Protein AF-A0A174ERP1-F1 (afdb_monomer_lite)

Radius of gyration: 17.18 Å; chains: 1; bounding box: 27×44×36 Å

Organism: NCBI:txid74426

Secondary structure (DSSP, 8-state):
-PPPPPTT--------HHHHHHHHHHHHHHHHHHHHHHHHHT---HHHHHHH-SHHHIIIIIIHHHHHT--

Sequence (71 aa):
MGKVLSKGVVRRRKTSMTDYRLEQVADYLCTIELALVKYEAKEDGETYNKFFGGIGSFKRNWFKQARSKRI

Foldseek 3Di:
DDDDDPPPDDDDDPDDPVRVVVVVLVVLLVVLVVLLVCLVVVVNPPVSCVPQNHPVSSVPPPVVVSVVPPD

Structure (mmCIF, N/CA/C/O backbone):
data_AF-A0A174ERP1-F1
#
_entry.id   AF-A0A174ERP1-F1
#
loop_
_atom_site.group_PDB
_atom_site.id
_atom_site.type_symbol
_atom_site.label_atom_id
_atom_site.label_alt_id
_atom_site.label_comp_id
_atom_site.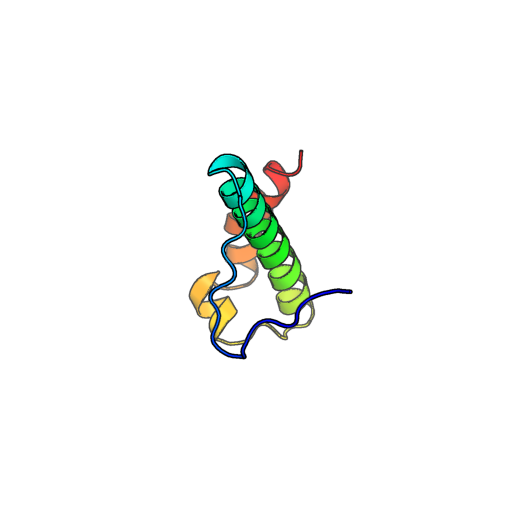label_asym_id
_atom_site.label_entity_id
_atom_site.label_seq_id
_atom_site.pdbx_PDB_ins_code
_atom_site.Cartn_x
_atom_site.Cartn_y
_atom_site.Cartn_z
_atom_site.occupancy
_atom_site.B_iso_or_equiv
_atom_site.auth_seq_id
_atom_site.auth_comp_id
_atom_site.auth_asym_id
_atom_site.auth_atom_id
_atom_site.pdbx_PDB_model_num
ATOM 1 N N . MET A 1 1 ? 4.935 -35.490 -23.157 1.00 37.47 1 MET A N 1
ATOM 2 C CA . MET A 1 1 ? 5.234 -36.030 -21.810 1.00 37.47 1 MET A CA 1
ATOM 3 C C . MET A 1 1 ? 6.071 -35.024 -21.031 1.00 37.47 1 MET A C 1
ATOM 5 O O . MET A 1 1 ? 7.200 -34.759 -21.426 1.00 37.47 1 MET A O 1
ATOM 9 N N . GLY A 1 2 ? 5.514 -34.409 -19.983 1.00 51.59 2 GLY A N 1
ATOM 10 C CA . GLY A 1 2 ? 6.237 -33.443 -19.149 1.00 51.59 2 GLY A CA 1
ATOM 11 C C . GLY A 1 2 ? 7.163 -34.160 -18.170 1.00 51.59 2 GLY A C 1
ATOM 12 O O . GLY A 1 2 ? 6.693 -34.928 -17.336 1.00 51.59 2 GLY A O 1
ATOM 13 N N . LYS A 1 3 ? 8.477 -33.942 -18.282 1.00 63.75 3 LYS A N 1
ATOM 14 C CA . LYS A 1 3 ? 9.452 -34.473 -17.319 1.00 63.75 3 LYS A CA 1
ATOM 15 C C . LYS A 1 3 ? 9.238 -33.792 -15.961 1.00 63.75 3 LYS A C 1
ATOM 17 O O . LYS A 1 3 ? 9.236 -32.565 -15.887 1.00 63.75 3 LYS A O 1
ATOM 22 N N . VAL A 1 4 ? 9.062 -34.585 -14.906 1.00 71.75 4 VAL A N 1
ATOM 23 C CA . VAL A 1 4 ? 8.977 -34.106 -13.518 1.00 71.75 4 VAL A CA 1
ATOM 24 C C . VAL A 1 4 ? 10.384 -33.786 -13.014 1.00 71.75 4 VAL A C 1
ATOM 26 O O . VAL A 1 4 ? 11.294 -34.605 -13.128 1.00 71.75 4 VAL A O 1
ATOM 29 N N . LEU A 1 5 ? 10.567 -32.576 -12.483 1.00 70.62 5 LEU A N 1
ATOM 30 C CA . LEU A 1 5 ? 11.818 -32.139 -11.862 1.00 70.62 5 LEU A CA 1
ATOM 31 C C . LE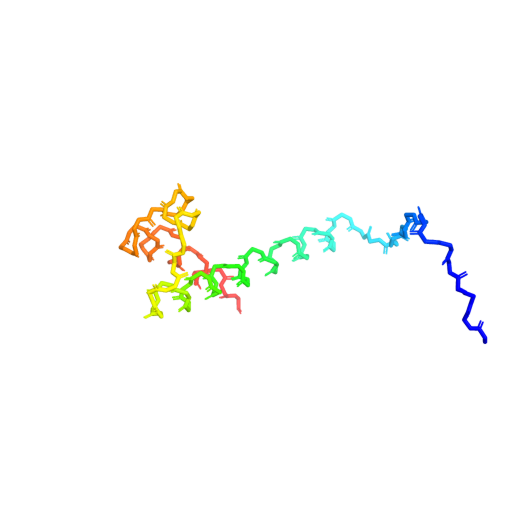U A 1 5 ? 11.895 -32.665 -10.420 1.00 70.62 5 LEU A C 1
ATOM 33 O O . LEU A 1 5 ? 10.872 -32.777 -9.744 1.00 70.62 5 LEU A O 1
ATOM 37 N N . SER A 1 6 ? 13.099 -32.995 -9.943 1.00 77.25 6 SER A N 1
ATOM 38 C CA . SER A 1 6 ? 13.297 -33.463 -8.566 1.00 77.25 6 SER A CA 1
ATOM 39 C C . SER A 1 6 ? 12.999 -32.350 -7.548 1.00 77.25 6 SER A C 1
ATOM 41 O O . SER A 1 6 ? 13.126 -31.163 -7.852 1.00 77.25 6 SER A O 1
ATOM 43 N N . LYS A 1 7 ? 12.597 -32.731 -6.325 1.00 74.75 7 LYS A N 1
ATOM 44 C CA . LYS A 1 7 ? 12.033 -31.839 -5.285 1.00 74.75 7 LYS A CA 1
ATOM 45 C C . LYS A 1 7 ? 12.912 -30.639 -4.874 1.00 74.75 7 LYS A C 1
ATOM 47 O O . LYS A 1 7 ? 12.399 -29.729 -4.237 1.00 74.75 7 LYS A O 1
ATOM 52 N N . GLY A 1 8 ? 14.199 -30.623 -5.230 1.00 68.56 8 GLY A N 1
ATOM 53 C CA . GLY A 1 8 ? 15.145 -29.542 -4.916 1.00 68.56 8 GLY A CA 1
ATOM 54 C C . GLY A 1 8 ? 15.655 -28.755 -6.128 1.00 68.56 8 GLY A C 1
ATOM 55 O O . GLY A 1 8 ? 16.595 -27.975 -5.993 1.00 68.56 8 GLY A O 1
ATOM 56 N N . VAL A 1 9 ? 15.101 -28.968 -7.326 1.00 72.00 9 VAL A N 1
ATOM 57 C CA . VAL A 1 9 ? 15.590 -28.285 -8.532 1.00 72.00 9 VAL A CA 1
ATOM 58 C C . VAL A 1 9 ? 15.145 -26.828 -8.542 1.00 72.00 9 VAL A C 1
ATOM 60 O O . VAL A 1 9 ? 13.962 -26.515 -8.680 1.00 72.00 9 VAL A O 1
ATOM 63 N N . VAL A 1 10 ? 16.128 -25.927 -8.477 1.00 70.69 10 VAL A N 1
ATOM 64 C CA . VAL A 1 10 ? 15.936 -24.501 -8.746 1.00 70.69 10 VAL A CA 1
ATOM 65 C C . VAL A 1 10 ? 15.503 -24.343 -10.201 1.00 70.69 10 VAL A C 1
ATOM 67 O O . VAL A 1 10 ? 16.291 -24.480 -11.139 1.00 70.69 10 VAL A O 1
ATOM 70 N N . ARG A 1 11 ? 14.218 -24.053 -10.399 1.00 70.56 11 ARG A N 1
ATOM 71 C CA . ARG A 1 11 ? 13.650 -23.798 -11.720 1.00 70.56 11 ARG A CA 1
ATOM 72 C C . ARG A 1 11 ? 14.058 -22.400 -12.179 1.00 70.56 11 ARG A C 1
ATOM 74 O O . ARG A 1 11 ? 13.426 -21.411 -11.823 1.00 70.56 11 ARG A O 1
ATOM 81 N N . ARG A 1 12 ? 15.100 -22.314 -13.007 1.00 62.31 12 ARG A N 1
ATOM 82 C CA . ARG A 1 12 ? 15.461 -21.057 -13.672 1.00 62.31 12 ARG A CA 1
ATOM 83 C C . ARG A 1 12 ? 14.451 -20.755 -14.777 1.00 62.31 12 ARG A C 1
ATOM 85 O O . ARG A 1 12 ? 14.424 -21.433 -15.802 1.00 62.31 12 ARG A O 1
ATOM 92 N N . ARG A 1 13 ? 13.604 -19.746 -14.571 1.00 67.38 13 ARG A N 1
ATOM 93 C CA . ARG A 1 13 ? 12.834 -19.142 -15.666 1.00 67.38 13 ARG A CA 1
ATOM 94 C C . ARG A 1 13 ? 13.782 -18.269 -16.487 1.00 67.38 13 ARG A C 1
ATOM 96 O O . ARG A 1 13 ? 14.530 -17.480 -15.916 1.00 67.38 13 ARG A O 1
ATOM 103 N N . LYS A 1 14 ? 13.753 -18.404 -17.817 1.00 65.94 14 LYS A N 1
ATOM 104 C CA . LYS A 1 14 ? 14.288 -17.369 -18.712 1.00 65.94 14 LYS A CA 1
ATOM 105 C C . LYS A 1 14 ? 13.360 -16.164 -18.573 1.00 65.94 14 LYS A C 1
ATOM 107 O O . LYS A 1 14 ? 12.327 -16.121 -19.225 1.00 65.94 14 LYS A O 1
ATOM 112 N N . THR A 1 15 ? 13.691 -15.269 -17.656 1.00 68.50 15 THR A N 1
ATOM 113 C CA . THR A 1 15 ? 13.002 -13.996 -17.459 1.00 68.50 15 THR A CA 1
ATOM 114 C C . THR A 1 15 ? 14.007 -12.898 -17.769 1.00 68.50 15 THR A C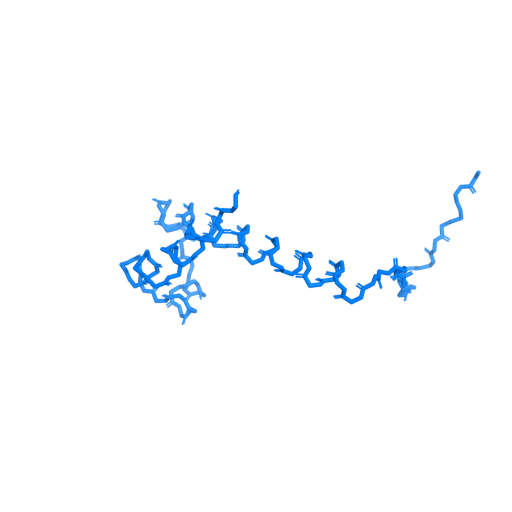 1
ATOM 116 O O . THR A 1 15 ? 15.181 -13.021 -17.399 1.00 68.50 15 THR A O 1
ATOM 119 N N . SER A 1 16 ? 13.604 -11.873 -18.515 1.00 81.81 16 SER A N 1
ATOM 120 C CA . SER A 1 16 ? 14.459 -10.699 -18.647 1.00 81.81 16 SER A CA 1
ATOM 121 C C . SER A 1 16 ? 14.462 -9.932 -17.320 1.00 81.81 16 SER A C 1
ATOM 123 O O . SER A 1 16 ? 13.571 -10.082 -16.482 1.00 81.81 16 SER A O 1
ATOM 125 N N . MET A 1 17 ? 15.460 -9.077 -17.103 1.00 82.62 17 MET A N 1
ATOM 126 C CA . MET A 1 17 ? 15.464 -8.201 -15.923 1.00 82.62 17 MET A CA 1
ATOM 127 C C . MET A 1 17 ? 14.300 -7.218 -15.893 1.00 82.62 17 MET A C 1
ATOM 129 O O . MET A 1 17 ? 13.894 -6.786 -14.815 1.00 82.62 17 MET A O 1
ATOM 133 N N . THR A 1 18 ? 13.725 -6.919 -17.052 1.00 86.69 18 THR A N 1
ATOM 134 C CA . THR A 1 18 ? 12.514 -6.114 -17.168 1.00 86.69 18 THR A CA 1
ATOM 135 C C . THR A 1 18 ? 11.296 -6.879 -16.659 1.00 86.69 18 THR A C 1
ATOM 137 O O . THR A 1 18 ? 10.560 -6.353 -15.829 1.00 86.69 18 THR A O 1
ATOM 140 N N . ASP A 1 19 ? 11.132 -8.132 -17.083 1.00 86.38 19 ASP A N 1
ATOM 141 C CA . ASP A 1 19 ? 10.000 -8.977 -16.687 1.00 86.38 19 ASP A CA 1
ATOM 142 C C . ASP A 1 19 ? 10.000 -9.236 -15.179 1.00 86.38 19 ASP A C 1
ATOM 144 O O . ASP A 1 19 ? 8.976 -9.081 -14.523 1.00 86.38 19 ASP A O 1
ATOM 148 N N . TYR A 1 20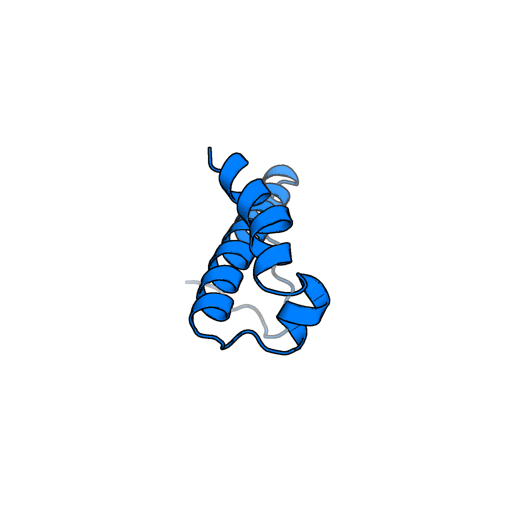 ? 11.168 -9.526 -14.600 1.00 86.56 20 TYR A N 1
ATOM 149 C CA . TYR A 1 20 ? 11.295 -9.707 -13.154 1.00 86.56 20 TYR A CA 1
ATOM 150 C C . TYR A 1 20 ? 10.890 -8.453 -12.366 1.00 86.56 20 TYR A C 1
ATOM 152 O O . TYR A 1 20 ? 10.199 -8.538 -11.354 1.00 86.56 20 TYR A O 1
ATOM 160 N N . ARG A 1 21 ? 11.290 -7.263 -12.830 1.00 89.06 21 ARG A N 1
ATOM 161 C CA . ARG A 1 21 ? 10.892 -6.002 -12.186 1.00 89.06 21 ARG A CA 1
ATOM 162 C C . ARG A 1 21 ? 9.394 -5.747 -12.320 1.00 89.06 21 ARG A C 1
ATOM 164 O O . ARG A 1 21 ? 8.793 -5.245 -11.378 1.00 89.06 21 ARG A O 1
ATOM 171 N N . LEU A 1 22 ? 8.796 -6.090 -13.460 1.00 89.50 22 LEU A N 1
ATOM 172 C CA . LEU A 1 22 ? 7.348 -5.997 -13.652 1.00 89.50 22 LEU A CA 1
ATOM 173 C C . LEU A 1 22 ? 6.599 -6.944 -12.709 1.00 89.50 22 LEU A C 1
ATOM 175 O O . LEU A 1 22 ? 5.645 -6.508 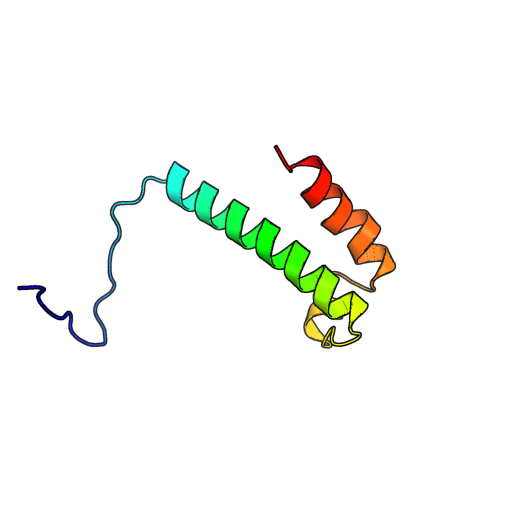-12.070 1.00 89.50 22 LEU A O 1
ATOM 179 N N . GLU A 1 23 ? 7.068 -8.187 -12.555 1.00 89.56 23 GLU A N 1
ATOM 180 C CA . GLU A 1 23 ? 6.535 -9.138 -11.569 1.00 89.56 23 GLU A CA 1
ATOM 181 C C . GLU A 1 23 ? 6.617 -8.553 -10.146 1.00 89.56 23 GLU A C 1
ATOM 183 O O . GLU A 1 23 ? 5.614 -8.519 -9.439 1.00 89.56 23 GLU A O 1
ATOM 188 N N . GLN A 1 24 ? 7.758 -7.974 -9.753 1.00 91.06 24 GLN A N 1
ATOM 189 C CA . GLN A 1 24 ? 7.908 -7.333 -8.439 1.00 91.06 24 GLN A CA 1
ATOM 190 C C . GLN A 1 24 ? 6.968 -6.137 -8.231 1.00 91.06 24 GLN A C 1
ATOM 192 O O . GLN A 1 24 ? 6.443 -5.943 -7.134 1.00 91.06 24 GLN A O 1
ATOM 197 N N . VAL A 1 25 ? 6.758 -5.314 -9.263 1.00 91.69 25 VAL A N 1
ATOM 198 C CA . VAL A 1 25 ? 5.814 -4.189 -9.196 1.00 91.69 25 VAL A CA 1
ATOM 199 C C . VAL A 1 25 ? 4.383 -4.703 -9.042 1.00 91.69 25 VAL A C 1
ATOM 201 O O . VAL A 1 25 ? 3.632 -4.152 -8.236 1.00 91.69 25 VAL A O 1
ATOM 204 N N . ALA A 1 26 ? 4.014 -5.762 -9.764 1.00 91.19 26 ALA A N 1
ATOM 205 C CA . ALA A 1 26 ? 2.703 -6.390 -9.642 1.00 91.19 26 ALA A CA 1
ATOM 206 C C . ALA A 1 26 ? 2.482 -6.964 -8.232 1.00 91.19 26 ALA A C 1
ATOM 208 O O . ALA A 1 26 ? 1.466 -6.663 -7.603 1.00 91.19 26 ALA A O 1
ATOM 209 N N . ASP A 1 27 ? 3.460 -7.702 -7.699 1.00 93.12 27 ASP A N 1
ATOM 210 C CA . ASP A 1 27 ? 3.413 -8.262 -6.344 1.00 93.12 27 ASP A CA 1
ATOM 211 C C . ASP A 1 27 ? 3.296 -7.167 -5.278 1.00 93.12 27 ASP A C 1
ATOM 213 O O . ASP A 1 27 ? 2.521 -7.290 -4.325 1.00 93.12 27 ASP A O 1
ATOM 217 N N . TYR A 1 28 ? 4.026 -6.061 -5.448 1.00 91.44 28 TYR A N 1
ATOM 218 C CA . TYR A 1 28 ? 3.939 -4.913 -4.552 1.00 91.44 28 TYR A CA 1
ATOM 219 C C . TYR A 1 28 ? 2.535 -4.297 -4.553 1.00 91.44 28 TYR A C 1
ATOM 221 O O . TYR A 1 28 ? 1.950 -4.114 -3.485 1.00 91.44 28 TYR A O 1
ATOM 229 N N . LEU A 1 29 ? 1.969 -4.006 -5.730 1.00 91.38 29 LEU A N 1
ATOM 230 C CA . LEU A 1 29 ? 0.624 -3.429 -5.837 1.00 91.38 29 LEU A CA 1
ATOM 231 C C . LEU A 1 29 ? -0.433 -4.360 -5.227 1.00 91.38 29 LEU A C 1
ATOM 233 O O . LEU A 1 29 ? -1.238 -3.908 -4.414 1.00 91.38 29 LEU A O 1
ATOM 237 N N . CYS A 1 30 ? -0.357 -5.657 -5.532 1.00 92.69 30 CYS A N 1
ATOM 238 C CA . CYS A 1 30 ? -1.245 -6.676 -4.973 1.00 92.69 30 CYS A CA 1
ATOM 239 C C . CYS A 1 30 ? -1.131 -6.752 -3.439 1.00 92.69 30 CYS A C 1
ATOM 241 O O . CYS A 1 30 ? -2.132 -6.833 -2.728 1.00 92.69 30 CYS A O 1
ATOM 243 N N . THR A 1 31 ? 0.085 -6.634 -2.898 1.00 92.25 31 THR A N 1
ATOM 244 C CA . THR A 1 31 ? 0.317 -6.612 -1.446 1.00 92.25 31 THR A CA 1
ATOM 245 C C . THR A 1 31 ? -0.326 -5.395 -0.781 1.00 92.25 31 THR A C 1
ATOM 247 O O . THR A 1 31 ? -0.899 -5.525 0.302 1.00 92.25 31 THR A O 1
ATOM 250 N N . ILE A 1 32 ? -0.262 -4.217 -1.410 1.00 92.81 32 ILE A N 1
ATOM 251 C CA . ILE A 1 32 ? -0.911 -3.003 -0.894 1.00 92.81 32 ILE A CA 1
ATOM 252 C C . ILE A 1 32 ? -2.439 -3.146 -0.913 1.00 92.81 32 ILE A C 1
ATOM 254 O O . ILE A 1 32 ? -3.098 -2.759 0.050 1.00 92.81 32 ILE A O 1
ATOM 258 N N . GLU A 1 33 ? -3.015 -3.725 -1.965 1.00 91.75 33 GLU A N 1
ATOM 259 C CA . GLU A 1 33 ? -4.459 -3.984 -2.031 1.00 91.75 33 GLU A CA 1
ATOM 260 C C . GLU A 1 33 ? -4.901 -4.986 -0.959 1.00 91.75 33 GLU A C 1
ATOM 262 O O . GLU A 1 33 ? -5.859 -4.733 -0.228 1.00 91.75 33 GLU A O 1
ATOM 267 N N . LEU A 1 34 ? -4.149 -6.075 -0.782 1.00 92.38 34 LEU A N 1
ATOM 268 C CA . LEU A 1 34 ? -4.407 -7.054 0.272 1.00 92.38 34 LEU A CA 1
ATOM 269 C C . LEU A 1 34 ? -4.288 -6.437 1.672 1.00 92.38 34 LEU A C 1
ATOM 271 O O . LEU A 1 34 ? -5.093 -6.741 2.552 1.00 92.38 34 LEU A O 1
ATOM 275 N N . ALA A 1 35 ? -3.298 -5.568 1.892 1.00 91.81 35 ALA A N 1
ATOM 276 C CA . ALA A 1 35 ? -3.143 -4.854 3.154 1.00 91.81 35 ALA A CA 1
ATOM 277 C C . ALA A 1 35 ? -4.381 -4.002 3.458 1.00 91.81 35 ALA A C 1
ATOM 279 O O . ALA A 1 35 ? -4.868 -4.033 4.585 1.00 91.81 35 ALA A O 1
ATOM 280 N N . LEU A 1 36 ? -4.928 -3.296 2.461 1.00 91.81 36 LEU A N 1
ATOM 281 C CA . LEU A 1 36 ? -6.146 -2.506 2.633 1.00 91.81 36 LEU A CA 1
ATOM 282 C C . LEU A 1 36 ? -7.323 -3.372 3.097 1.00 91.81 36 LEU A C 1
ATOM 284 O O . LEU A 1 36 ? -7.967 -3.014 4.080 1.00 91.81 36 LEU A O 1
ATOM 288 N N . VAL A 1 37 ? -7.554 -4.516 2.446 1.00 92.44 37 VAL A N 1
ATOM 289 C CA . VAL A 1 37 ? -8.630 -5.449 2.824 1.00 92.44 37 VAL A CA 1
ATOM 290 C C . VAL A 1 37 ? -8.462 -5.923 4.269 1.00 92.44 37 VAL A C 1
ATOM 292 O O . VAL A 1 37 ? -9.423 -5.921 5.035 1.00 92.44 37 VAL A O 1
ATOM 295 N N . LYS A 1 38 ? -7.234 -6.260 4.680 1.00 91.31 38 LYS A N 1
ATOM 296 C CA . LYS A 1 38 ? -6.949 -6.686 6.060 1.00 91.31 38 LYS A CA 1
ATOM 297 C C . LYS A 1 38 ? -7.182 -5.582 7.085 1.00 91.31 38 LYS A C 1
ATOM 299 O O . LYS A 1 38 ? -7.789 -5.842 8.119 1.00 91.31 38 LYS A O 1
ATOM 304 N N . TYR A 1 39 ? -6.751 -4.356 6.790 1.00 89.94 39 TYR A N 1
ATOM 305 C CA . TYR A 1 39 ? -7.014 -3.196 7.643 1.00 89.94 39 TYR A CA 1
ATOM 306 C C . TYR A 1 39 ? -8.515 -2.905 7.780 1.00 89.94 39 TYR A C 1
ATOM 308 O O . TYR A 1 39 ? -8.971 -2.512 8.851 1.00 89.94 39 TYR A O 1
ATOM 316 N N . GLU A 1 40 ? -9.297 -3.087 6.714 1.00 88.81 40 GLU A N 1
ATOM 317 C CA . GLU A 1 40 ? -10.754 -2.900 6.745 1.00 88.81 40 GLU A CA 1
ATOM 318 C C . GLU A 1 40 ? -11.466 -4.006 7.531 1.00 88.81 40 GLU A C 1
ATOM 320 O O . GLU A 1 40 ? -12.399 -3.718 8.281 1.00 88.81 40 GLU A O 1
ATOM 325 N N . ALA A 1 41 ? -10.974 -5.243 7.440 1.00 90.56 41 ALA A N 1
ATOM 326 C CA . ALA A 1 41 ? -11.450 -6.374 8.232 1.00 90.56 41 ALA A CA 1
ATOM 327 C C . ALA A 1 41 ? -10.980 -6.346 9.703 1.00 90.56 41 ALA A C 1
ATOM 329 O O . ALA A 1 41 ? -11.437 -7.165 10.497 1.00 90.56 41 ALA A O 1
ATOM 330 N N . LYS A 1 42 ? -10.088 -5.414 10.086 1.00 84.81 42 LYS A N 1
ATOM 331 C CA . LYS A 1 42 ? -9.363 -5.411 11.377 1.00 84.81 42 LYS A CA 1
ATOM 332 C C . LYS A 1 42 ? -8.592 -6.712 11.640 1.00 84.81 42 LYS A C 1
ATOM 334 O O . LYS A 1 42 ? -8.366 -7.106 12.782 1.00 84.81 42 LYS A O 1
ATOM 339 N N . GLU A 1 43 ? -8.195 -7.377 10.562 1.00 86.06 43 GLU A N 1
ATOM 340 C CA . GLU A 1 43 ? -7.318 -8.548 10.554 1.00 86.06 43 GLU A CA 1
ATOM 341 C C . GLU A 1 43 ? -5.868 -8.135 10.250 1.00 86.06 43 GLU A C 1
ATOM 343 O O . GLU A 1 43 ? -5.017 -8.955 9.883 1.00 86.06 43 GLU A O 1
ATOM 348 N N . ASP A 1 44 ? -5.563 -6.841 10.373 1.00 73.81 44 ASP A N 1
ATOM 349 C CA . ASP A 1 44 ? -4.210 -6.325 10.327 1.00 73.81 44 ASP A CA 1
ATOM 350 C C . ASP A 1 44 ? -3.436 -6.828 11.549 1.00 73.81 44 ASP A C 1
ATOM 352 O O . ASP A 1 44 ? -3.447 -6.261 12.639 1.00 73.81 44 ASP A O 1
ATOM 356 N N . GLY A 1 45 ? -2.749 -7.954 11.359 1.00 77.88 45 GLY A N 1
ATOM 357 C CA . GLY A 1 45 ? -1.824 -8.474 12.356 1.00 77.88 45 GLY A CA 1
ATOM 358 C C . GLY A 1 45 ? -0.731 -7.456 12.700 1.00 77.88 45 GLY A C 1
ATOM 359 O O . GLY A 1 45 ? -0.447 -6.521 11.944 1.00 77.88 45 GLY A O 1
ATOM 360 N N . GLU A 1 46 ? -0.047 -7.685 13.821 1.00 84.12 46 GLU A N 1
ATOM 361 C CA . GLU A 1 46 ? 1.022 -6.816 14.335 1.00 84.12 46 GLU A CA 1
ATOM 362 C C . GLU A 1 46 ? 2.101 -6.495 13.276 1.00 84.12 46 GLU A C 1
ATOM 364 O O . GLU A 1 46 ? 2.677 -5.409 13.259 1.00 84.12 46 GLU A O 1
ATOM 369 N N . THR A 1 47 ? 2.334 -7.416 12.336 1.00 85.94 47 THR A N 1
ATOM 370 C CA . THR A 1 47 ? 3.252 -7.252 11.202 1.00 85.94 47 THR A CA 1
ATOM 371 C C . THR A 1 47 ? 2.875 -6.098 10.273 1.00 85.94 47 THR A C 1
ATOM 373 O O . THR A 1 47 ? 3.754 -5.331 9.883 1.00 85.94 47 THR A O 1
ATOM 376 N N . TYR A 1 48 ? 1.594 -5.944 9.922 1.00 85.75 48 TYR A N 1
ATOM 377 C CA . TYR A 1 48 ? 1.158 -4.867 9.026 1.00 85.75 48 TYR A CA 1
ATOM 378 C C . TYR A 1 48 ? 1.323 -3.518 9.717 1.00 85.75 48 TYR A C 1
ATOM 380 O O . TYR A 1 48 ? 1.909 -2.606 9.139 1.00 85.75 48 TYR A O 1
ATOM 388 N N . ASN A 1 49 ? 0.935 -3.429 10.990 1.00 85.44 49 ASN A N 1
ATOM 389 C CA . ASN A 1 49 ? 1.120 -2.219 11.787 1.00 85.44 49 ASN A CA 1
ATOM 390 C C . ASN A 1 49 ? 2.597 -1.849 11.992 1.00 85.44 49 ASN A C 1
ATOM 392 O O . ASN A 1 49 ? 2.932 -0.669 11.929 1.00 85.44 49 ASN A O 1
ATOM 396 N N . LYS A 1 50 ? 3.498 -2.824 12.163 1.00 89.25 50 LYS A N 1
ATOM 397 C CA . LYS A 1 50 ? 4.950 -2.571 12.223 1.00 89.25 50 LYS A CA 1
ATOM 398 C C . LYS A 1 50 ? 5.511 -2.052 10.898 1.00 89.25 50 LYS A C 1
ATOM 400 O O . LYS A 1 50 ? 6.377 -1.184 10.910 1.00 89.25 50 LYS A O 1
ATOM 405 N N . PHE A 1 51 ? 5.038 -2.580 9.769 1.00 88.81 51 PHE A N 1
ATOM 406 C CA . PHE A 1 51 ? 5.590 -2.246 8.455 1.00 88.81 51 PHE A CA 1
ATOM 407 C C . PHE A 1 51 ? 4.982 -0.972 7.851 1.00 88.81 51 PHE A C 1
ATOM 409 O O . PHE A 1 51 ? 5.699 -0.071 7.421 1.00 88.81 51 PHE A O 1
ATOM 416 N N . PHE A 1 52 ? 3.654 -0.878 7.825 1.00 89.75 52 PHE A N 1
ATOM 417 C CA . PHE A 1 52 ? 2.915 0.210 7.182 1.00 89.75 52 PHE A CA 1
ATOM 418 C C . PHE A 1 52 ? 2.479 1.314 8.156 1.00 89.75 52 PHE A C 1
ATOM 420 O O . PHE A 1 52 ? 2.057 2.393 7.721 1.00 89.75 52 PHE A O 1
ATOM 427 N N . GLY A 1 53 ? 2.595 1.068 9.463 1.00 89.38 53 GLY A N 1
ATOM 428 C CA . GLY A 1 53 ? 1.994 1.900 10.499 1.00 89.38 53 GLY A CA 1
ATOM 429 C C . GLY A 1 53 ? 0.494 1.636 10.640 1.00 89.38 53 GLY A C 1
ATOM 430 O O . GLY A 1 53 ? -0.054 0.707 10.055 1.00 89.38 53 GLY A O 1
ATOM 431 N N . GLY A 1 54 ? -0.194 2.485 11.402 1.00 89.00 54 GLY A N 1
ATOM 432 C CA . GLY A 1 54 ? -1.653 2.409 11.507 1.00 89.00 54 GLY A CA 1
ATOM 433 C C . GLY A 1 54 ? -2.365 2.727 10.185 1.00 89.00 54 GLY A C 1
ATOM 434 O O . GLY A 1 54 ? -1.798 3.357 9.287 1.00 89.00 54 GLY A O 1
ATOM 435 N N . ILE A 1 55 ? -3.652 2.373 10.100 1.00 89.62 55 ILE A N 1
ATOM 436 C CA . ILE A 1 55 ? -4.481 2.515 8.887 1.00 89.62 55 ILE A CA 1
ATOM 437 C C . ILE A 1 55 ? -4.441 3.920 8.250 1.00 89.62 55 ILE A C 1
ATOM 439 O O . ILE A 1 55 ? -4.454 4.049 7.025 1.00 89.62 55 ILE A O 1
ATOM 443 N N . GLY A 1 56 ? -4.346 4.986 9.054 1.00 90.06 56 GLY A N 1
ATOM 444 C CA . GLY A 1 56 ? -4.238 6.364 8.556 1.00 90.06 56 GLY A CA 1
ATOM 445 C C . GLY A 1 56 ? -2.917 6.637 7.826 1.00 90.06 56 GLY A C 1
ATOM 446 O O . GLY A 1 56 ? -2.918 7.177 6.715 1.00 90.06 56 GLY A O 1
ATOM 447 N N . SER A 1 57 ? -1.797 6.212 8.417 1.00 90.56 57 SER A N 1
ATOM 448 C CA . SER A 1 57 ? -0.461 6.296 7.810 1.00 90.56 57 SER A CA 1
ATOM 449 C C . SER A 1 57 ? -0.365 5.416 6.567 1.00 90.56 57 SER A C 1
ATOM 451 O O . SER A 1 57 ? 0.143 5.864 5.535 1.00 90.56 57 SER A O 1
ATOM 453 N N . PHE A 1 58 ? -0.931 4.208 6.632 1.00 93.38 58 PHE A N 1
ATOM 454 C CA . PHE A 1 58 ? -1.047 3.300 5.497 1.00 93.38 58 PHE A CA 1
ATOM 455 C C . PHE A 1 58 ? -1.772 3.958 4.311 1.00 93.38 58 PHE A C 1
ATOM 457 O O . PHE A 1 58 ? -1.210 4.063 3.216 1.00 93.38 58 PHE A O 1
ATOM 464 N N . LYS A 1 59 ? -2.989 4.483 4.525 1.00 91.50 59 LYS A N 1
ATOM 465 C CA . LYS A 1 59 ? -3.800 5.082 3.452 1.00 91.50 59 LYS A CA 1
ATOM 466 C C . LYS A 1 59 ? -3.130 6.308 2.820 1.00 91.50 59 LYS A C 1
ATOM 468 O O . LYS A 1 59 ? -3.132 6.451 1.596 1.00 91.50 59 LYS A O 1
ATOM 473 N N . ARG A 1 60 ? -2.536 7.189 3.635 1.00 91.69 60 ARG A N 1
ATOM 474 C CA . ARG A 1 60 ? -1.936 8.449 3.163 1.00 91.69 60 ARG A CA 1
ATOM 475 C C . ARG A 1 60 ? -0.623 8.246 2.412 1.00 91.69 60 ARG A C 1
ATOM 477 O O . ARG A 1 60 ? -0.405 8.924 1.408 1.00 91.69 60 ARG A O 1
ATOM 484 N N . ASN A 1 61 ? 0.232 7.349 2.899 1.00 91.19 61 ASN A N 1
ATOM 485 C CA . ASN A 1 61 ? 1.590 7.199 2.383 1.00 91.19 61 ASN A CA 1
ATOM 486 C C . ASN A 1 61 ? 1.697 6.067 1.367 1.00 91.19 61 ASN A C 1
ATOM 488 O O . ASN A 1 61 ? 2.313 6.259 0.329 1.00 91.19 61 ASN A O 1
ATOM 492 N N . TRP A 1 62 ? 1.080 4.916 1.617 1.00 91.12 62 TRP A N 1
ATOM 493 C CA . TRP A 1 62 ? 1.304 3.714 0.812 1.00 91.12 62 TRP A CA 1
ATOM 494 C C . TRP A 1 62 ? 0.210 3.527 -0.236 1.00 91.12 62 TRP A C 1
ATOM 496 O O . TRP A 1 62 ? 0.491 3.493 -1.435 1.00 91.12 62 TRP A O 1
ATOM 506 N N . PHE A 1 63 ? -1.053 3.510 0.197 1.00 91.44 63 PHE A N 1
ATOM 507 C CA . PHE A 1 63 ? -2.183 3.302 -0.710 1.00 91.44 63 PHE A CA 1
ATOM 508 C C . PHE A 1 63 ? -2.333 4.439 -1.728 1.00 91.44 63 PHE A C 1
ATOM 510 O O . PHE A 1 63 ? -2.531 4.188 -2.916 1.00 91.44 63 PHE A O 1
ATOM 517 N N . LYS A 1 64 ? -2.165 5.700 -1.298 1.00 92.25 64 LYS A N 1
ATOM 518 C CA . LYS A 1 64 ? -2.180 6.857 -2.207 1.00 92.25 64 LYS A CA 1
ATOM 519 C C . LYS A 1 64 ? -1.133 6.724 -3.318 1.00 92.25 64 LYS A C 1
ATOM 521 O O . LYS A 1 64 ? -1.451 6.970 -4.476 1.00 92.25 64 LYS A O 1
ATOM 526 N N . GLN A 1 65 ? 0.093 6.323 -2.975 1.00 89.69 65 GLN A N 1
ATOM 527 C CA . GLN A 1 65 ? 1.175 6.164 -3.949 1.00 89.69 65 GLN A CA 1
ATOM 528 C C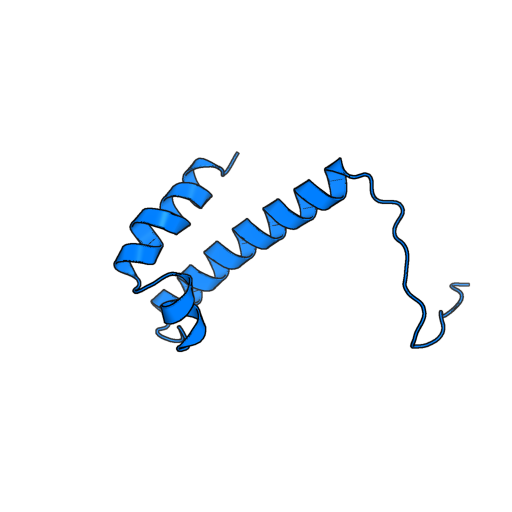 . GLN A 1 65 ? 0.908 5.016 -4.926 1.00 89.69 65 GLN A C 1
ATOM 530 O O . GLN A 1 65 ? 1.101 5.193 -6.127 1.00 89.69 65 GLN A O 1
ATOM 535 N N . ALA A 1 66 ? 0.432 3.872 -4.426 1.00 89.00 66 ALA A N 1
ATOM 536 C CA . ALA A 1 66 ? 0.052 2.737 -5.263 1.00 89.00 66 ALA A CA 1
ATOM 537 C C . ALA A 1 66 ? -1.069 3.116 -6.244 1.00 89.00 66 ALA A C 1
ATOM 539 O O . ALA A 1 66 ? -0.962 2.854 -7.440 1.00 89.00 66 ALA A O 1
ATOM 540 N N . ARG A 1 67 ? -2.103 3.827 -5.768 1.00 87.44 67 ARG A N 1
ATOM 541 C CA . ARG A 1 67 ? -3.224 4.275 -6.605 1.00 87.44 67 ARG A CA 1
ATOM 542 C C . ARG A 1 67 ? -2.788 5.243 -7.702 1.00 87.44 67 ARG A C 1
ATOM 544 O O . ARG A 1 67 ? -3.257 5.109 -8.824 1.00 87.44 67 ARG A O 1
ATOM 551 N N . SER A 1 68 ? -1.884 6.179 -7.414 1.00 86.12 68 SER A N 1
ATOM 552 C CA . SER A 1 68 ? -1.359 7.104 -8.431 1.00 86.12 68 SER A CA 1
ATOM 553 C C . SER A 1 68 ? -0.548 6.413 -9.531 1.00 86.12 68 SER A C 1
ATOM 555 O O . SER A 1 68 ? -0.300 7.019 -10.567 1.00 86.12 68 SER A O 1
ATOM 557 N N . LYS A 1 69 ? -0.097 5.175 -9.297 1.00 81.94 69 LYS A N 1
ATOM 558 C CA . LYS A 1 69 ? 0.653 4.360 -10.260 1.00 81.94 69 LYS A CA 1
ATOM 559 C C . LYS A 1 69 ? -0.206 3.304 -10.956 1.00 81.94 69 LYS A C 1
ATOM 561 O O . LYS A 1 69 ? 0.340 2.527 -11.734 1.00 81.94 69 LYS A O 1
ATOM 566 N N . ARG A 1 70 ? -1.520 3.269 -10.702 1.00 69.94 70 ARG A N 1
ATOM 567 C CA . ARG A 1 70 ? -2.450 2.529 -11.560 1.00 69.94 70 ARG A CA 1
ATOM 568 C C . ARG A 1 70 ? -2.468 3.230 -12.916 1.00 69.94 70 ARG A C 1
ATOM 570 O O . ARG A 1 70 ? -2.995 4.335 -13.020 1.00 69.94 70 ARG A O 1
ATOM 577 N N . ILE A 1 71 ? -1.802 2.605 -13.881 1.00 58.38 71 ILE A N 1
ATOM 578 C CA . ILE A 1 71 ? -1.856 2.947 -15.305 1.00 58.38 71 ILE A CA 1
ATOM 579 C C . ILE A 1 71 ? -3.231 2.548 -15.836 1.00 58.38 71 ILE A C 1
ATOM 581 O O . ILE A 1 71 ? -3.714 1.465 -15.427 1.00 58.38 71 ILE A O 1
#

pLDDT: mean 83.37, std 11.29, range [37.47, 93.38]